Protein AF-A0A0B2SHP4-F1 (afdb_monomer)

Sequence (147 aa):
MATTSTGMRPPVCNSVGKEHHECIQASGKQLALLFVALYTIAVGGGGIKSNVSGIFGTVLAVLLMGFVAWGYQAIQPPASKICGSPNGSTITAPRIKLRDGRNLAYKEHGVPKDVAKHKIIFVHGFDACRHDAYVAKTLSPVIVLYL

Solvent-accessible surface area (backbone atoms only — not comparable to full-atom values): 9316 Å² total; per-residue (Å²): 133,87,77,78,48,77,86,73,54,74,77,84,77,46,73,68,39,45,74,70,68,75,41,84,80,82,50,72,67,58,53,51,52,53,51,51,51,55,51,50,55,70,62,67,73,64,81,89,68,95,46,80,66,53,58,53,51,51,52,51,51,54,50,51,51,50,52,52,50,50,53,51,61,72,67,51,75,73,84,78,69,57,65,64,41,102,90,30,53,74,76,83,68,59,64,49,75,44,96,90,68,48,71,48,64,44,38,83,29,71,47,60,83,90,78,48,92,52,80,42,78,45,75,61,62,92,97,59,52,56,81,74,48,64,69,52,72,72,51,69,71,53,24,29,41,26,61

Mean predicted aligned error: 15.33 Å

Nearest PDB structures (foldseek):
  8ptr-assembly1_A  TM=7.556E-01  e=5.045E-01  Homo sapiens
  7l50-assembly4_D  TM=5.973E-01  e=1.245E-01  Homo sapiens
  7l4u-assembly2_B  TM=6.831E-01  e=4.720E-01  Homo sapiens
  7l50-assembly2_B  TM=5.964E-01  e=2.960E-01  Homo sapiens
  7l4t-assembly1_A  TM=6.850E-01  e=5.393E-01  Homo sapiens

Organism: Glycine soja (NCBI:txid3848)

Foldseek 3Di:
DPPCDPVNPPPDCDPVCVVVVVDDDDDPVNVVVVVVVVVCVVVVPDDDDDDPVVVVVVVVVVVVVVVVVVVVVVPDDPDQDDAPPPPHNDPPFDWDQDPVRDTDGKDKAADDPVPAPAEAEAEDDPPDDRVVCPVSNPDPRHIYIYD

pLDDT: mean 74.48, std 12.1, range [31.52, 92.62]

InterPro domains:
  IPR000109 Proton-dependent oligopeptide transporter family [PF00854] (22-58)
  IPR036259 MFS transporter superfamily [G3DSA:1.20.1250.20] (1-80)

Secondary structure (DSSP, 8-state):
-----TTTSPPP--HHHHHTTS--PPPHHHHHHHHHHHHHHHHHT------HHHHHHHHHHHHHHHHHHHHHHHTPPPPPPPTTSTTSPP--S-EEEPTTS-EEE-EEESS-TTT-S-EEEE---TT--TT--HHHHHS-SSEEEE-

Structure (mmCIF, N/CA/C/O backbone):
data_AF-A0A0B2SHP4-F1
#
_entry.id   AF-A0A0B2SHP4-F1
#
loop_
_atom_site.group_PDB
_atom_site.id
_atom_site.type_symbol
_atom_site.label_atom_id
_atom_site.label_alt_id
_atom_site.label_comp_id
_atom_site.label_asym_id
_atom_site.label_entity_id
_atom_site.label_seq_id
_atom_site.pdbx_PDB_ins_code
_atom_site.Cartn_x
_atom_site.Cartn_y
_atom_site.Cartn_z
_atom_site.occupancy
_atom_site.B_iso_or_equiv
_atom_site.auth_seq_id
_atom_site.auth_comp_id
_atom_site.auth_asym_id
_atom_site.auth_atom_id
_atom_site.pdbx_PDB_model_num
ATOM 1 N N . MET A 1 1 ? 9.460 0.571 -6.549 1.00 34.62 1 MET A N 1
ATOM 2 C CA . MET A 1 1 ? 8.935 -0.650 -5.900 1.00 34.62 1 MET A CA 1
ATOM 3 C C . MET A 1 1 ? 7.464 -0.431 -5.618 1.00 34.62 1 MET A C 1
ATOM 5 O O . MET A 1 1 ? 7.159 0.308 -4.701 1.00 34.62 1 MET A O 1
ATOM 9 N N . ALA A 1 2 ? 6.552 -0.997 -6.411 1.00 31.52 2 ALA A N 1
ATOM 10 C CA . ALA A 1 2 ? 5.137 -1.021 -6.040 1.00 31.52 2 ALA A CA 1
ATOM 11 C C . ALA A 1 2 ? 4.917 -2.258 -5.166 1.00 31.52 2 ALA A C 1
ATOM 13 O O . ALA A 1 2 ? 4.694 -3.357 -5.669 1.00 31.52 2 ALA A O 1
ATOM 14 N N . THR A 1 3 ? 5.076 -2.112 -3.855 1.00 41.69 3 THR A N 1
ATOM 15 C CA . THR A 1 3 ? 4.682 -3.150 -2.906 1.00 41.69 3 THR A CA 1
ATOM 16 C C . THR A 1 3 ? 3.159 -3.180 -2.893 1.00 41.69 3 THR A C 1
ATOM 18 O O . THR A 1 3 ? 2.492 -2.358 -2.270 1.00 41.69 3 THR A O 1
ATOM 21 N N . THR A 1 4 ? 2.567 -4.108 -3.644 1.00 38.34 4 THR A N 1
ATOM 22 C CA . THR A 1 4 ? 1.135 -4.387 -3.539 1.00 38.34 4 THR A CA 1
ATOM 23 C C . THR A 1 4 ? 0.875 -4.936 -2.144 1.00 38.34 4 THR A C 1
ATOM 25 O O . THR A 1 4 ? 1.003 -6.137 -1.905 1.00 38.34 4 THR A O 1
ATOM 28 N N . SER A 1 5 ? 0.549 -4.046 -1.207 1.00 50.41 5 SER A N 1
ATOM 29 C CA . SER A 1 5 ? -0.019 -4.423 0.079 1.00 50.41 5 SER A CA 1
ATOM 30 C C . SER A 1 5 ? -1.190 -5.356 -0.197 1.00 50.41 5 SER A C 1
ATOM 32 O O . SER A 1 5 ? -2.057 -5.057 -1.019 1.00 50.41 5 SER A O 1
ATOM 34 N N . THR A 1 6 ? -1.238 -6.492 0.486 1.00 48.88 6 THR A N 1
ATOM 35 C CA . THR A 1 6 ? -2.349 -7.446 0.396 1.00 48.88 6 THR A CA 1
ATOM 36 C C . THR A 1 6 ? -3.695 -6.798 0.756 1.00 48.88 6 THR A C 1
ATOM 38 O O . THR A 1 6 ? -4.737 -7.346 0.413 1.00 48.88 6 THR A O 1
ATOM 41 N N . GLY A 1 7 ? -3.685 -5.613 1.387 1.00 52.00 7 GLY A N 1
ATOM 42 C CA . GLY A 1 7 ? -4.859 -4.763 1.613 1.00 52.00 7 GLY A CA 1
ATOM 43 C C . GLY A 1 7 ? -5.356 -3.988 0.383 1.00 52.00 7 GLY A C 1
ATOM 44 O O . GLY A 1 7 ? -6.531 -3.647 0.339 1.00 52.00 7 GLY A O 1
ATOM 45 N N . MET A 1 8 ? -4.506 -3.760 -0.625 1.00 45.69 8 MET A N 1
ATOM 46 C CA . MET A 1 8 ? -4.868 -3.144 -1.913 1.00 45.69 8 MET A CA 1
ATOM 47 C C . MET A 1 8 ? -5.139 -4.172 -3.014 1.00 45.69 8 MET A C 1
ATOM 49 O O . MET A 1 8 ? -5.472 -3.795 -4.136 1.00 45.69 8 MET A O 1
ATOM 53 N N . ARG A 1 9 ? -4.999 -5.473 -2.723 1.00 59.41 9 ARG A N 1
ATOM 54 C CA . ARG A 1 9 ? -5.438 -6.505 -3.657 1.00 59.41 9 ARG A CA 1
ATOM 55 C C . ARG A 1 9 ? -6.965 -6.564 -3.590 1.00 59.41 9 ARG A C 1
ATOM 57 O O . ARG A 1 9 ? -7.491 -6.908 -2.527 1.00 59.41 9 ARG A O 1
ATOM 64 N N . PRO A 1 10 ? -7.677 -6.222 -4.677 1.00 61.84 10 PRO A N 1
ATOM 65 C CA . PRO A 1 10 ? -9.123 -6.340 -4.690 1.00 61.84 10 PRO A CA 1
ATOM 66 C C . PRO A 1 10 ? -9.517 -7.793 -4.382 1.00 61.84 10 PRO A C 1
ATOM 68 O O . PRO A 1 10 ? -8.766 -8.717 -4.729 1.00 61.84 10 PRO A O 1
ATOM 71 N N . PRO A 1 11 ? -10.652 -8.008 -3.693 1.00 68.62 11 PRO A N 1
ATOM 72 C CA . PRO A 1 11 ? -11.146 -9.348 -3.411 1.00 68.62 11 PRO A CA 1
ATOM 73 C C . PRO A 1 11 ? -11.280 -10.145 -4.712 1.00 68.62 11 PRO A C 1
ATOM 75 O O . PRO A 1 11 ? -11.471 -9.584 -5.793 1.00 68.62 11 PRO A O 1
ATOM 78 N N . VAL A 1 12 ? -11.141 -11.468 -4.613 1.00 71.62 12 VAL A N 1
ATOM 79 C CA . VAL A 1 12 ? -11.268 -12.348 -5.779 1.00 71.62 12 VAL A CA 1
ATOM 80 C C . VAL A 1 12 ? -12.654 -12.142 -6.385 1.00 71.62 12 VAL A C 1
ATOM 82 O O . VAL A 1 12 ? -13.662 -12.335 -5.710 1.00 71.62 12 VAL A O 1
ATOM 85 N N . CYS A 1 13 ? -12.687 -11.726 -7.650 1.00 71.06 13 CYS A N 1
ATOM 86 C CA . CYS A 1 13 ? -13.923 -11.425 -8.358 1.00 71.06 13 CYS A CA 1
ATOM 87 C C . CYS A 1 13 ? -14.673 -12.738 -8.630 1.00 71.06 13 CYS A C 1
ATOM 89 O O . CYS A 1 13 ? -14.288 -13.521 -9.501 1.00 71.06 13 CYS A O 1
ATOM 91 N N . ASN A 1 14 ? -15.703 -13.009 -7.828 1.00 78.19 14 ASN A N 1
ATOM 92 C CA . ASN A 1 14 ? -16.602 -14.150 -7.980 1.00 78.19 14 ASN A CA 1
ATOM 93 C C . ASN A 1 14 ? -17.806 -13.777 -8.871 1.00 78.19 14 ASN A C 1
ATOM 95 O O . ASN A 1 14 ? -17.968 -12.627 -9.276 1.00 78.19 14 ASN A O 1
ATOM 99 N N . SER A 1 15 ? -18.642 -14.758 -9.220 1.00 75.75 15 SER A N 1
ATOM 100 C CA . SER A 1 15 ? -19.827 -14.559 -10.073 1.00 75.75 15 SER A CA 1
ATOM 101 C C . SER A 1 15 ? -20.813 -13.535 -9.502 1.00 75.75 15 SER A C 1
ATOM 103 O O . SER A 1 15 ? -21.326 -12.715 -10.254 1.00 75.75 15 SER A O 1
ATOM 105 N N . VAL A 1 16 ? -20.998 -13.527 -8.179 1.00 72.00 16 VAL A N 1
ATOM 106 C CA . VAL A 1 16 ? -21.874 -12.578 -7.471 1.00 72.00 16 VAL A CA 1
ATOM 107 C C . VAL A 1 16 ? -21.363 -11.136 -7.604 1.00 72.00 16 VAL A C 1
ATOM 109 O O . VAL A 1 16 ? -22.123 -10.239 -7.953 1.00 72.00 16 VAL A O 1
ATOM 112 N N . GLY A 1 17 ? -20.059 -10.906 -7.416 1.00 67.31 17 GLY A N 1
ATOM 113 C CA . GLY A 1 17 ? -19.455 -9.576 -7.570 1.00 67.31 17 GLY A CA 1
ATOM 114 C C . GLY A 1 17 ? -19.481 -9.044 -9.009 1.00 67.31 17 GLY A C 1
ATOM 115 O O . GLY A 1 17 ? -19.476 -7.831 -9.219 1.00 67.31 17 GLY A O 1
ATOM 116 N N . LYS A 1 18 ? -19.549 -9.937 -10.008 1.00 70.62 18 LYS A N 1
ATOM 117 C CA . LYS A 1 18 ? -19.749 -9.554 -11.416 1.00 70.62 18 LYS A CA 1
ATOM 118 C C . LYS A 1 18 ? -21.180 -9.111 -11.703 1.00 70.62 18 LYS A C 1
ATOM 120 O O . LYS A 1 18 ? -21.360 -8.160 -12.455 1.00 70.62 18 LYS A O 1
ATOM 125 N N . GLU A 1 19 ? -22.170 -9.788 -11.123 1.00 72.25 19 GLU A N 1
ATOM 126 C CA . GLU A 1 19 ? -23.591 -9.473 -11.319 1.00 72.25 19 GLU A CA 1
ATOM 127 C C . GLU A 1 19 ? -23.946 -8.091 -10.752 1.00 72.25 19 GLU A C 1
ATOM 129 O O . GLU A 1 19 ? -24.635 -7.309 -11.399 1.00 72.25 19 GLU A O 1
ATOM 134 N N . HIS A 1 20 ? -23.383 -7.740 -9.593 1.00 71.44 20 HIS A N 1
ATOM 135 C CA . HIS A 1 20 ? -23.596 -6.441 -8.950 1.00 71.44 20 HIS A CA 1
ATOM 136 C C . HIS A 1 20 ? -22.701 -5.305 -9.479 1.00 71.44 20 HIS A C 1
ATOM 138 O O . HIS A 1 20 ? -22.690 -4.221 -8.901 1.00 71.44 20 HIS A O 1
ATOM 144 N N . HIS A 1 21 ? -21.944 -5.526 -10.561 1.00 69.38 21 HIS A N 1
ATOM 145 C CA . HIS A 1 21 ? -20.979 -4.563 -11.112 1.00 69.38 21 HIS A CA 1
ATOM 146 C C . HIS A 1 21 ? -19.928 -4.048 -10.104 1.00 69.38 21 HIS A C 1
ATOM 148 O O . HIS A 1 21 ? -19.303 -3.014 -10.332 1.00 69.38 21 HIS A O 1
ATOM 154 N N . GLU A 1 22 ? -19.675 -4.775 -9.011 1.00 71.12 22 GLU A N 1
ATOM 155 C CA . GLU A 1 22 ? -18.665 -4.400 -8.012 1.00 71.12 22 GLU A CA 1
ATOM 156 C C . GLU A 1 22 ? -17.238 -4.713 -8.482 1.00 71.12 22 GLU A C 1
ATOM 158 O O . GLU A 1 22 ? -16.274 -4.114 -8.002 1.00 71.12 22 GLU A O 1
ATOM 163 N N . CYS A 1 23 ? -17.076 -5.640 -9.432 1.00 72.19 23 CYS A N 1
ATOM 164 C CA . CYS A 1 23 ? -15.773 -5.961 -10.002 1.00 72.19 23 CYS A CA 1
ATOM 165 C C . CYS A 1 23 ? -15.833 -6.257 -11.508 1.00 72.19 23 CYS A C 1
ATOM 167 O O . CYS A 1 23 ? -16.535 -7.153 -11.974 1.00 72.19 23 CYS A O 1
ATOM 169 N N . ILE A 1 24 ? -15.020 -5.527 -12.280 1.00 74.12 24 ILE A N 1
ATOM 170 C CA . ILE A 1 24 ? -14.806 -5.765 -13.712 1.00 74.12 24 ILE A CA 1
ATOM 171 C C . ILE A 1 24 ? -13.394 -6.318 -13.885 1.00 74.12 24 ILE A C 1
ATOM 173 O O . ILE A 1 24 ? -12.398 -5.605 -13.772 1.00 74.12 24 ILE A O 1
ATOM 177 N N . GLN A 1 25 ? -13.302 -7.622 -14.137 1.00 78.19 25 GLN A N 1
ATOM 178 C CA . GLN A 1 25 ? -12.029 -8.277 -14.413 1.00 78.19 25 GLN A CA 1
ATOM 179 C C . GLN A 1 25 ? -11.584 -7.964 -15.846 1.00 78.19 25 GLN A C 1
ATOM 181 O O . GLN A 1 25 ? -12.302 -8.271 -16.797 1.00 78.19 25 GLN A O 1
ATOM 186 N N . ALA A 1 26 ? -10.381 -7.407 -16.005 1.00 75.88 26 ALA A N 1
ATOM 187 C CA . ALA A 1 26 ? -9.771 -7.244 -17.320 1.00 75.88 26 ALA A CA 1
ATOM 188 C C . ALA A 1 26 ? -9.583 -8.616 -17.986 1.00 75.88 26 ALA A C 1
ATOM 190 O O . ALA A 1 26 ? -9.010 -9.538 -17.398 1.00 75.88 26 ALA A O 1
ATOM 191 N N . SER A 1 27 ? -10.075 -8.765 -19.216 1.00 82.31 27 SER A N 1
ATOM 192 C CA . SER A 1 27 ? -9.873 -9.993 -19.987 1.00 82.31 27 SER A CA 1
ATOM 193 C C . SER A 1 27 ? -8.422 -10.107 -20.467 1.00 82.31 27 SER A C 1
ATOM 195 O O . SER A 1 27 ? -7.739 -9.099 -20.665 1.00 82.31 27 SER A O 1
ATOM 197 N N . GLY A 1 28 ? -7.953 -11.332 -20.734 1.00 86.50 28 GLY A N 1
ATOM 198 C CA . GLY A 1 28 ? -6.591 -11.562 -21.237 1.00 86.50 28 GLY A CA 1
ATOM 199 C C . GLY A 1 28 ? -6.273 -10.786 -22.524 1.00 86.50 28 GLY A C 1
ATOM 200 O O . GLY A 1 28 ? -5.152 -10.318 -22.700 1.00 86.50 28 GLY A O 1
ATOM 201 N N . LYS A 1 29 ? -7.281 -10.551 -23.377 1.00 87.00 29 LYS A N 1
ATOM 202 C CA . LYS A 1 29 ? -7.144 -9.744 -24.601 1.00 87.00 29 LYS A CA 1
ATOM 203 C C . LYS A 1 29 ? -6.849 -8.274 -24.293 1.00 87.00 29 LYS A C 1
ATOM 205 O O . LYS A 1 29 ? -6.017 -7.671 -24.961 1.00 87.00 29 LYS A O 1
ATOM 210 N N . GLN A 1 30 ? -7.498 -7.703 -23.278 1.00 87.31 30 GLN A N 1
ATOM 211 C CA . GLN A 1 30 ? -7.277 -6.309 -22.877 1.00 87.31 30 GLN A CA 1
ATOM 212 C C . GLN A 1 30 ? -5.876 -6.110 -22.292 1.00 87.31 30 GLN A C 1
ATOM 214 O O . GLN A 1 30 ? -5.214 -5.127 -22.615 1.00 87.31 30 GLN A O 1
ATOM 219 N N . LEU A 1 31 ? -5.399 -7.064 -21.488 1.00 87.69 31 LEU A N 1
ATOM 220 C CA . LEU A 1 31 ? -4.046 -7.013 -20.934 1.00 87.69 31 LEU A CA 1
ATOM 221 C C . LEU A 1 31 ? -2.977 -7.155 -22.029 1.00 87.69 31 LEU A C 1
ATOM 223 O O . LEU A 1 31 ? -1.992 -6.423 -22.021 1.00 87.69 31 LEU A O 1
ATOM 227 N N . ALA A 1 32 ? -3.195 -8.051 -22.998 1.00 90.38 32 ALA A N 1
ATOM 228 C CA . ALA A 1 32 ? -2.294 -8.224 -24.134 1.00 90.38 32 ALA A CA 1
ATOM 229 C C . ALA A 1 32 ? -2.188 -6.946 -24.983 1.00 90.38 32 ALA A C 1
ATOM 231 O O . ALA A 1 32 ? -1.082 -6.516 -25.300 1.00 90.38 32 ALA A O 1
ATOM 232 N N . LEU A 1 33 ? -3.318 -6.299 -25.293 1.00 92.12 33 LEU A N 1
ATOM 233 C CA . LEU A 1 33 ? -3.335 -5.030 -26.030 1.00 92.12 33 LEU A CA 1
ATOM 234 C C . LEU A 1 33 ? -2.584 -3.920 -25.285 1.00 92.12 33 LEU A C 1
ATOM 236 O O . LEU A 1 33 ? -1.794 -3.203 -25.896 1.00 92.12 33 LEU A O 1
ATOM 240 N N . LEU A 1 34 ? -2.784 -3.809 -23.968 1.00 87.31 34 LEU A N 1
ATOM 241 C CA . LEU A 1 34 ? -2.068 -2.843 -23.135 1.00 87.31 34 LEU A CA 1
ATOM 242 C C . LEU A 1 34 ? -0.551 -3.078 -23.179 1.00 87.31 34 LEU A C 1
ATOM 244 O O . LEU A 1 34 ? 0.218 -2.131 -23.328 1.00 87.31 34 LEU A O 1
ATOM 248 N N . PHE A 1 35 ? -0.118 -4.335 -23.076 1.00 86.62 35 PHE A N 1
ATOM 249 C CA . PHE A 1 35 ? 1.299 -4.689 -23.102 1.00 86.62 35 PHE A CA 1
ATOM 250 C C . PHE A 1 35 ? 1.933 -4.373 -24.461 1.00 86.62 35 PHE A C 1
ATOM 252 O O . PHE A 1 35 ? 2.988 -3.748 -24.512 1.00 86.62 35 PHE A O 1
ATOM 259 N N . VAL A 1 36 ? 1.260 -4.715 -25.566 1.00 90.00 36 VAL A N 1
ATOM 260 C CA . VAL A 1 36 ? 1.721 -4.362 -26.918 1.00 90.00 36 VAL A CA 1
ATOM 261 C C . VAL A 1 36 ? 1.844 -2.848 -27.067 1.00 90.00 36 VAL A C 1
ATOM 263 O O . VAL A 1 36 ? 2.886 -2.378 -27.513 1.00 90.00 36 VAL A O 1
ATOM 266 N N . ALA A 1 37 ? 0.843 -2.076 -26.635 1.00 86.81 37 ALA A N 1
ATOM 267 C CA . ALA A 1 37 ? 0.888 -0.617 -26.707 1.00 86.81 37 ALA A CA 1
ATOM 268 C C . ALA A 1 37 ? 2.103 -0.042 -25.955 1.00 86.81 37 ALA A C 1
ATOM 270 O O . ALA A 1 37 ? 2.866 0.744 -26.521 1.00 86.81 37 ALA A O 1
ATOM 271 N N . LEU A 1 38 ? 2.349 -0.494 -24.721 1.00 81.94 38 LEU A N 1
ATOM 272 C CA . LEU A 1 38 ? 3.511 -0.073 -23.929 1.00 81.94 38 LEU A CA 1
ATOM 273 C C . LEU A 1 38 ? 4.841 -0.406 -24.622 1.00 81.94 38 LEU A C 1
ATOM 275 O O . LEU A 1 38 ? 5.741 0.432 -24.656 1.00 81.94 38 LEU A O 1
ATOM 279 N N . TYR A 1 39 ? 4.954 -1.589 -25.228 1.00 77.19 39 TYR A N 1
ATOM 280 C CA . TYR A 1 39 ? 6.151 -1.981 -25.976 1.00 77.19 39 TYR A CA 1
ATOM 281 C C . TYR A 1 39 ? 6.326 -1.181 -27.267 1.00 77.19 39 TYR A C 1
ATOM 283 O O . TYR A 1 39 ? 7.443 -0.793 -27.591 1.00 77.19 39 TYR A O 1
ATOM 291 N N . THR A 1 40 ? 5.246 -0.875 -27.987 1.00 78.81 40 THR A N 1
ATOM 292 C CA . THR A 1 40 ? 5.327 -0.033 -29.190 1.00 78.81 40 THR A CA 1
ATOM 293 C C . THR A 1 40 ? 5.746 1.397 -28.867 1.00 78.81 40 THR A C 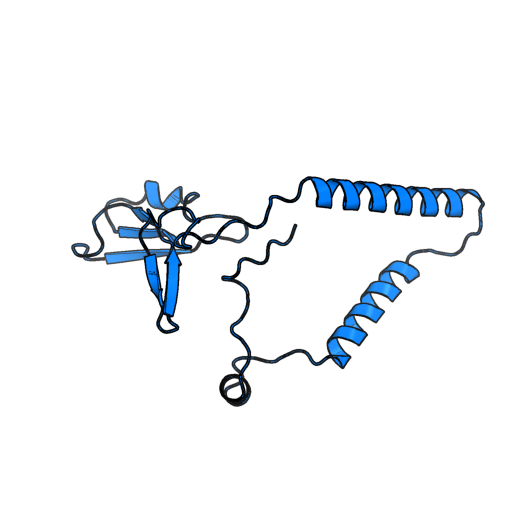1
ATOM 295 O O . THR A 1 40 ? 6.509 1.978 -29.628 1.00 78.81 40 THR A O 1
ATOM 298 N N . ILE A 1 41 ? 5.334 1.947 -27.720 1.00 76.75 41 ILE A N 1
ATOM 299 C CA . ILE A 1 41 ? 5.789 3.264 -27.252 1.00 76.75 41 ILE A CA 1
ATOM 300 C C . ILE A 1 41 ? 7.277 3.214 -26.882 1.00 76.75 41 ILE A C 1
ATOM 302 O O . ILE A 1 41 ? 8.030 4.111 -27.256 1.00 76.75 41 ILE A O 1
ATOM 306 N N . ALA A 1 42 ? 7.719 2.144 -26.214 1.00 71.94 42 ALA A N 1
ATOM 307 C CA . ALA A 1 42 ? 9.132 1.941 -25.892 1.00 71.94 42 ALA A CA 1
ATOM 308 C C . ALA A 1 42 ? 10.014 1.790 -27.147 1.00 71.94 42 ALA A C 1
ATOM 310 O O . ALA A 1 42 ? 11.149 2.257 -27.158 1.00 71.94 42 ALA A O 1
ATOM 311 N N . VAL A 1 43 ? 9.492 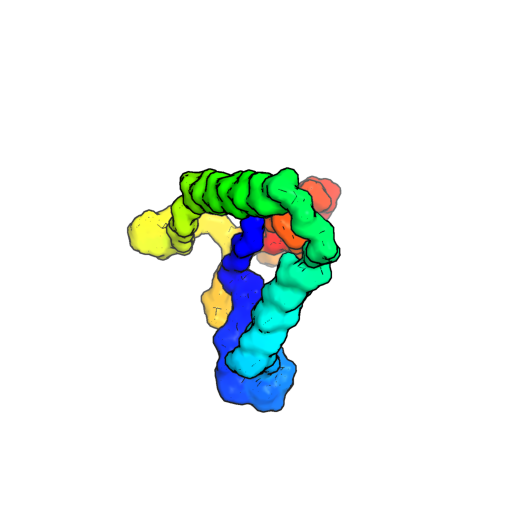1.177 -28.214 1.00 71.88 43 VAL A N 1
ATOM 312 C CA . VAL A 1 43 ? 10.199 1.003 -29.495 1.00 71.88 43 VAL A CA 1
ATOM 313 C C . VAL A 1 43 ? 10.104 2.255 -30.384 1.00 71.88 43 VAL A C 1
ATOM 315 O O . VAL A 1 43 ? 11.036 2.559 -31.124 1.00 71.88 43 VAL A O 1
ATOM 318 N N . GLY A 1 44 ? 9.007 3.010 -30.306 1.00 59.47 44 GLY A N 1
ATOM 319 C CA . GLY A 1 44 ? 8.671 4.097 -31.232 1.00 59.47 44 GLY A CA 1
ATOM 320 C C . GLY A 1 44 ? 9.341 5.453 -30.976 1.00 59.47 44 GLY A C 1
ATOM 321 O O . GLY A 1 44 ? 9.186 6.354 -31.794 1.00 59.47 44 GLY A O 1
ATOM 322 N N . GLY A 1 45 ? 10.089 5.630 -29.881 1.00 56.38 45 GLY A N 1
ATOM 323 C CA . GLY A 1 45 ? 10.777 6.894 -29.563 1.00 56.38 45 GLY A CA 1
ATOM 324 C C . GLY A 1 45 ? 12.146 7.093 -30.235 1.00 56.38 45 GLY A C 1
ATOM 325 O O . GLY A 1 45 ? 12.733 8.168 -30.128 1.00 56.38 45 GLY A O 1
ATOM 326 N N . GLY A 1 46 ? 12.682 6.076 -30.915 1.00 55.72 46 GLY A N 1
ATOM 327 C CA . GLY A 1 46 ? 13.999 6.131 -31.552 1.00 55.72 46 GLY A CA 1
ATOM 328 C C . GLY A 1 46 ? 13.918 6.513 -33.026 1.00 55.72 46 GLY A C 1
ATOM 329 O O . GLY A 1 46 ? 13.816 5.640 -33.883 1.00 55.72 46 GLY A O 1
ATOM 330 N N . GLY A 1 47 ? 14.010 7.807 -33.342 1.00 58.69 47 GLY A N 1
ATOM 331 C CA . GLY A 1 47 ? 14.264 8.258 -34.710 1.00 58.69 47 GLY A CA 1
ATOM 332 C C . GLY A 1 47 ? 15.533 7.599 -35.266 1.00 58.69 47 GLY A C 1
ATOM 333 O O . GLY A 1 47 ? 16.628 7.784 -34.738 1.00 58.69 47 GLY A O 1
ATOM 334 N N . ILE A 1 48 ? 15.388 6.811 -36.328 1.00 59.75 48 ILE A N 1
ATOM 335 C CA . ILE A 1 48 ? 16.491 6.181 -37.061 1.00 59.75 48 ILE A CA 1
ATOM 336 C C . ILE A 1 48 ? 17.394 7.256 -37.682 1.00 59.75 48 ILE A C 1
ATOM 338 O O . ILE A 1 48 ? 17.146 7.748 -38.779 1.00 59.75 48 ILE A O 1
ATOM 342 N N . LYS A 1 49 ? 18.492 7.588 -36.997 1.00 55.72 49 LYS A N 1
ATOM 343 C CA . LYS A 1 49 ? 19.726 8.053 -37.637 1.00 55.72 49 LYS A CA 1
ATOM 344 C C . LYS A 1 49 ? 20.842 7.095 -37.234 1.00 55.72 49 LYS A C 1
ATOM 346 O O . LYS A 1 49 ? 21.361 7.152 -36.123 1.00 55.72 49 LYS A O 1
ATOM 351 N N . SER A 1 50 ? 21.165 6.172 -38.134 1.00 55.59 50 SER A N 1
ATOM 352 C CA . SER A 1 50 ? 22.227 5.178 -37.990 1.00 55.59 50 SER A CA 1
ATOM 353 C C . SER A 1 50 ? 23.595 5.861 -37.915 1.00 55.59 50 SER A C 1
ATOM 355 O O . SER A 1 50 ? 24.255 6.079 -38.927 1.00 55.59 50 SER A O 1
ATOM 357 N N . ASN A 1 51 ? 24.016 6.216 -36.705 1.00 59.28 51 ASN A N 1
ATOM 358 C CA . ASN A 1 51 ? 25.412 6.456 -36.372 1.00 59.28 51 ASN A CA 1
ATOM 359 C C . ASN A 1 51 ? 25.841 5.340 -35.411 1.00 59.28 51 ASN A C 1
ATOM 361 O O . ASN A 1 51 ? 25.084 4.997 -34.504 1.00 59.28 51 ASN A O 1
ATOM 365 N N . VAL A 1 52 ? 27.041 4.781 -35.579 1.00 57.31 52 VAL A N 1
ATOM 366 C CA . VAL A 1 52 ? 27.605 3.716 -34.718 1.00 57.31 52 VAL A CA 1
ATOM 367 C C . VAL A 1 52 ? 27.550 4.072 -33.218 1.00 57.31 52 VAL A C 1
ATOM 369 O O . VAL A 1 52 ? 27.414 3.201 -32.360 1.00 57.31 52 VAL A O 1
ATOM 372 N N . SER A 1 53 ? 27.525 5.372 -32.910 1.00 61.34 53 SER A N 1
ATOM 373 C CA . SER A 1 53 ? 27.295 5.940 -31.577 1.00 61.34 53 SER A CA 1
ATOM 374 C C . SER A 1 53 ? 25.940 5.557 -30.941 1.00 61.34 53 SER A C 1
ATOM 376 O O . SER A 1 53 ? 25.878 5.339 -29.732 1.00 61.34 53 SER A O 1
ATOM 378 N N . GLY A 1 54 ? 24.866 5.407 -31.725 1.00 62.84 54 GLY A N 1
ATOM 379 C CA . GLY A 1 54 ? 23.519 5.104 -31.217 1.00 62.84 54 GLY A CA 1
ATOM 380 C C . GLY A 1 54 ? 23.344 3.661 -30.730 1.00 62.84 54 GLY A C 1
ATOM 381 O O . GLY A 1 54 ? 22.655 3.421 -29.736 1.00 62.84 54 GLY A O 1
ATOM 382 N N . ILE A 1 55 ? 24.017 2.699 -31.372 1.00 75.44 55 ILE A N 1
ATOM 383 C CA . ILE A 1 55 ? 24.011 1.294 -30.929 1.00 75.44 55 ILE A CA 1
ATOM 384 C C . ILE A 1 55 ? 24.754 1.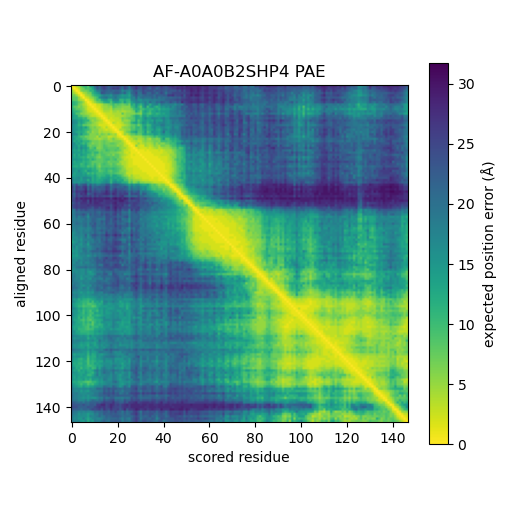180 -29.599 1.00 75.44 55 ILE A C 1
ATOM 386 O O . ILE A 1 55 ? 24.249 0.559 -28.669 1.00 75.44 55 ILE A O 1
ATOM 390 N N . PHE A 1 56 ? 25.906 1.845 -29.477 1.00 74.62 56 PHE A N 1
ATOM 391 C CA . PHE A 1 56 ? 26.683 1.857 -28.239 1.00 74.62 56 PHE A CA 1
ATOM 392 C C . PHE A 1 56 ? 25.890 2.463 -27.073 1.00 74.62 56 PHE A C 1
ATOM 394 O O . PHE A 1 56 ? 25.859 1.891 -25.987 1.00 74.62 56 PHE A O 1
ATOM 401 N N . GLY A 1 57 ? 25.177 3.568 -27.315 1.00 74.38 57 GLY A N 1
ATOM 402 C CA . GLY A 1 57 ? 24.286 4.175 -26.324 1.00 74.38 57 GLY A CA 1
ATOM 403 C C . GLY A 1 57 ? 23.133 3.258 -25.910 1.00 74.38 57 GLY A C 1
ATOM 404 O O . GLY A 1 57 ? 22.841 3.137 -24.723 1.00 74.38 57 GLY A O 1
ATOM 405 N N . THR A 1 58 ? 22.519 2.555 -26.864 1.00 77.31 58 THR A N 1
ATOM 406 C CA . THR A 1 58 ? 21.419 1.615 -26.584 1.00 77.31 58 THR A CA 1
ATOM 407 C C . THR A 1 58 ? 21.905 0.403 -25.790 1.00 77.31 58 THR A C 1
ATOM 409 O O . THR A 1 58 ? 21.291 0.032 -24.792 1.00 77.31 58 THR A O 1
ATOM 412 N N . VAL A 1 59 ? 23.036 -0.191 -26.185 1.00 84.69 59 VAL A N 1
ATOM 413 C CA . VAL A 1 59 ? 23.648 -1.325 -25.477 1.00 84.69 59 VAL A CA 1
ATOM 414 C C . VAL A 1 59 ? 24.049 -0.919 -24.059 1.00 84.69 59 VAL A C 1
ATOM 416 O O . VAL A 1 59 ? 23.743 -1.644 -23.115 1.00 84.69 59 VAL A O 1
ATOM 419 N N . LEU A 1 60 ? 24.655 0.260 -23.886 1.00 85.69 60 LEU A N 1
ATOM 420 C CA . LEU A 1 60 ? 24.999 0.794 -22.568 1.00 85.69 60 LEU A CA 1
ATOM 421 C C . LEU A 1 60 ? 23.749 1.024 -21.707 1.00 85.69 60 LEU A C 1
ATOM 423 O O . LEU A 1 60 ? 23.743 0.648 -20.538 1.00 85.69 60 LEU A O 1
ATOM 427 N N . ALA A 1 61 ? 22.673 1.578 -22.271 1.00 82.69 61 ALA A N 1
ATOM 428 C CA . ALA A 1 61 ? 21.420 1.801 -21.551 1.00 82.69 61 ALA A CA 1
ATOM 429 C C . ALA A 1 61 ? 20.763 0.487 -21.093 1.00 82.69 61 ALA A C 1
ATOM 431 O O . ALA A 1 61 ? 20.336 0.383 -19.943 1.00 82.69 61 ALA A O 1
ATOM 432 N N . VAL A 1 62 ? 20.720 -0.535 -21.954 1.00 88.06 62 VAL A N 1
ATOM 433 C CA . VAL A 1 62 ? 20.189 -1.865 -21.603 1.00 88.06 62 VAL A CA 1
ATOM 434 C C . VAL A 1 62 ? 21.047 -2.530 -20.527 1.00 88.06 62 VAL A C 1
ATOM 436 O O . VAL A 1 62 ? 20.507 -3.088 -19.573 1.00 88.06 62 VAL A O 1
ATOM 439 N N . LEU A 1 63 ? 22.373 -2.427 -20.637 1.00 90.88 63 LEU A N 1
ATOM 440 C CA . LEU A 1 63 ? 23.311 -2.955 -19.649 1.00 90.88 63 LEU A CA 1
ATOM 441 C C . LEU A 1 63 ? 23.105 -2.285 -18.281 1.00 90.88 63 LEU A C 1
ATOM 443 O O . LEU A 1 63 ? 22.953 -2.979 -17.278 1.00 90.88 63 LEU A O 1
ATOM 447 N N . LEU A 1 64 ? 23.000 -0.952 -18.242 1.00 91.19 64 LEU A N 1
ATOM 448 C CA . LEU A 1 64 ? 22.710 -0.193 -17.023 1.00 91.19 64 LEU A CA 1
ATOM 449 C C . LEU A 1 64 ? 21.352 -0.571 -16.415 1.0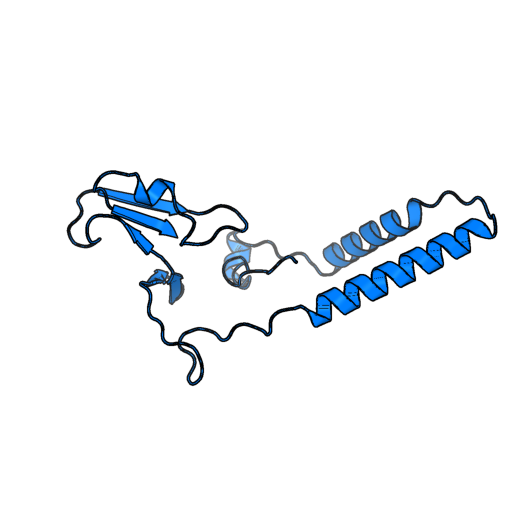0 91.19 64 LEU A C 1
ATOM 451 O O . LEU A 1 64 ? 21.277 -0.811 -15.212 1.00 91.19 64 LEU A O 1
ATOM 455 N N . MET A 1 65 ? 20.294 -0.694 -17.223 1.00 92.25 65 MET A N 1
ATOM 456 C CA . MET A 1 65 ? 18.976 -1.150 -16.755 1.00 92.25 65 MET A CA 1
ATOM 457 C C . MET A 1 65 ? 19.031 -2.571 -16.177 1.00 92.25 65 MET A C 1
ATOM 459 O O . MET A 1 65 ? 18.409 -2.833 -15.148 1.00 92.25 65 MET A O 1
ATOM 463 N N . GLY A 1 66 ? 19.805 -3.473 -16.787 1.00 90.38 66 GLY A N 1
ATOM 464 C CA . GLY A 1 66 ? 20.050 -4.821 -16.272 1.00 90.38 66 GLY A CA 1
ATOM 465 C C . GLY A 1 66 ? 20.759 -4.815 -14.915 1.00 90.38 66 GLY A C 1
ATOM 466 O O . GLY A 1 66 ? 20.311 -5.491 -13.990 1.00 90.38 66 GLY A O 1
ATOM 467 N N . PHE A 1 67 ? 21.808 -4.001 -14.758 1.00 92.62 67 PHE A N 1
ATOM 468 C CA . PHE A 1 67 ? 22.510 -3.832 -13.480 1.00 92.62 67 PHE A CA 1
ATOM 469 C C . PHE A 1 67 ? 21.615 -3.225 -12.395 1.00 92.62 67 PHE A C 1
ATOM 471 O O . PHE A 1 67 ? 21.615 -3.710 -11.264 1.00 92.62 67 PHE A O 1
ATOM 478 N N . VAL A 1 68 ? 20.812 -2.210 -12.729 1.00 90.56 68 VAL A N 1
ATOM 479 C CA . VAL A 1 68 ? 19.843 -1.610 -11.798 1.00 90.56 68 VAL A CA 1
ATOM 480 C C . VAL A 1 68 ? 18.782 -2.631 -11.390 1.00 90.56 68 VAL A C 1
ATOM 482 O O . VAL A 1 68 ? 18.482 -2.749 -10.204 1.00 90.56 68 VAL A O 1
ATOM 485 N N . ALA A 1 69 ? 18.241 -3.408 -12.332 1.00 88.69 69 ALA A N 1
ATOM 486 C CA . ALA A 1 69 ? 17.262 -4.452 -12.041 1.00 88.69 69 ALA A CA 1
ATOM 487 C C . ALA A 1 69 ? 17.849 -5.572 -11.165 1.00 88.69 69 ALA A C 1
ATOM 489 O O . ALA A 1 69 ? 17.194 -6.010 -10.220 1.00 88.69 69 ALA A O 1
ATOM 490 N N . TRP A 1 70 ? 19.086 -6.002 -11.429 1.00 89.44 70 TRP A N 1
ATOM 491 C CA . TRP A 1 70 ? 19.792 -6.970 -10.587 1.00 89.44 70 TRP A CA 1
ATOM 492 C C . TRP A 1 70 ? 20.009 -6.419 -9.179 1.00 89.44 70 TRP A C 1
ATOM 494 O O . TRP A 1 70 ? 19.665 -7.079 -8.200 1.00 89.44 70 TRP A O 1
ATOM 504 N N . GLY A 1 71 ? 20.545 -5.201 -9.061 1.00 90.81 71 GLY A N 1
ATOM 505 C CA . GLY A 1 71 ? 20.762 -4.544 -7.772 1.00 90.81 71 GLY A CA 1
ATOM 506 C C . GLY A 1 71 ? 19.461 -4.415 -6.985 1.00 90.81 71 GLY A C 1
ATOM 507 O O . GLY A 1 71 ? 19.412 -4.754 -5.808 1.00 90.81 71 GLY A O 1
ATOM 508 N N . TYR A 1 72 ? 18.379 -4.035 -7.665 1.00 80.38 72 TYR A N 1
ATOM 509 C CA . TYR A 1 72 ? 17.035 -3.965 -7.109 1.00 80.38 72 TYR A CA 1
ATOM 510 C C . TYR A 1 72 ? 16.535 -5.313 -6.586 1.00 80.38 72 TYR A C 1
ATOM 512 O O . TYR A 1 72 ? 15.970 -5.347 -5.499 1.00 80.38 72 TYR A O 1
ATOM 520 N N . GLN A 1 73 ? 16.737 -6.409 -7.329 1.00 80.38 73 GLN A N 1
ATOM 521 C CA . GLN A 1 73 ? 16.398 -7.765 -6.880 1.00 80.38 73 GLN A CA 1
ATOM 522 C C . GLN A 1 73 ? 17.220 -8.174 -5.652 1.00 80.38 73 GLN A C 1
ATOM 524 O O . GLN A 1 73 ? 16.667 -8.735 -4.712 1.00 80.38 73 GLN A O 1
ATOM 529 N N . ALA A 1 74 ? 18.512 -7.840 -5.623 1.00 85.12 74 ALA A N 1
ATOM 530 C CA . ALA A 1 74 ? 19.404 -8.178 -4.515 1.00 85.12 74 ALA A CA 1
ATOM 531 C C . ALA A 1 74 ? 19.063 -7.439 -3.209 1.00 85.12 74 ALA A C 1
ATOM 533 O O . ALA A 1 74 ? 19.257 -7.992 -2.129 1.00 85.12 74 ALA A O 1
ATOM 534 N N . ILE A 1 75 ? 18.544 -6.208 -3.296 1.00 85.88 75 ILE A N 1
ATOM 535 C CA . ILE A 1 75 ? 18.121 -5.419 -2.126 1.00 85.88 75 ILE A CA 1
ATOM 536 C C . ILE A 1 75 ? 16.638 -5.590 -1.782 1.00 85.88 75 ILE A C 1
ATOM 538 O O . ILE A 1 75 ? 16.157 -4.923 -0.863 1.00 85.88 75 ILE A O 1
ATOM 542 N N . GLN A 1 76 ? 15.887 -6.435 -2.502 1.00 78.56 76 GLN A N 1
ATOM 543 C CA . GLN A 1 76 ? 14.505 -6.684 -2.109 1.00 78.56 76 GLN A CA 1
ATOM 544 C C . GLN A 1 76 ? 14.488 -7.337 -0.728 1.00 78.56 76 GLN A C 1
ATOM 546 O O . GLN A 1 76 ? 15.128 -8.375 -0.531 1.00 78.56 76 GLN A O 1
ATOM 551 N N . PRO A 1 77 ? 13.751 -6.762 0.237 1.00 75.94 77 PRO A N 1
ATOM 552 C CA . PRO A 1 77 ? 13.603 -7.407 1.522 1.00 75.94 77 PRO A CA 1
ATOM 553 C C . PRO A 1 77 ? 12.938 -8.776 1.308 1.00 75.94 77 PRO A C 1
ATOM 555 O O . PRO A 1 77 ? 12.029 -8.894 0.476 1.00 75.94 77 PRO A O 1
ATOM 558 N N . PRO A 1 78 ? 13.347 -9.813 2.059 1.00 76.19 78 PRO A N 1
ATOM 559 C CA . PRO A 1 78 ? 12.651 -11.090 2.054 1.00 76.19 78 PRO A CA 1
ATOM 560 C C . PRO A 1 78 ? 11.161 -10.874 2.321 1.00 76.19 78 PRO A C 1
ATOM 562 O O . PRO A 1 78 ? 10.791 -9.979 3.087 1.00 76.19 78 PRO A O 1
ATOM 565 N N . ALA A 1 79 ? 10.309 -11.711 1.722 1.00 72.88 79 ALA A N 1
ATOM 566 C CA . ALA A 1 79 ? 8.873 -11.653 1.968 1.00 72.88 79 ALA A CA 1
ATOM 567 C C . ALA A 1 79 ? 8.609 -11.642 3.483 1.00 72.88 79 ALA A C 1
ATOM 569 O O . ALA A 1 79 ? 9.044 -12.541 4.211 1.00 72.88 79 ALA A O 1
ATOM 570 N N . SER A 1 80 ? 7.938 -10.594 3.968 1.00 63.66 80 SER A N 1
ATOM 571 C CA . SER A 1 80 ? 7.696 -10.446 5.396 1.00 63.66 80 SER A CA 1
ATOM 572 C C . SER A 1 80 ? 6.812 -11.591 5.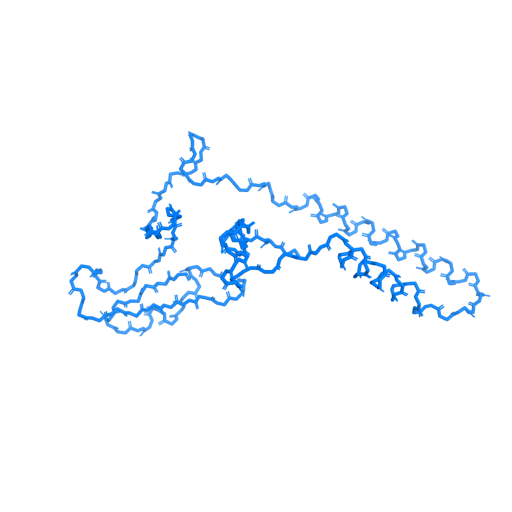884 1.00 63.66 80 SER A C 1
ATOM 574 O O . SER A 1 80 ? 5.805 -11.952 5.270 1.00 63.66 80 SER A O 1
ATOM 576 N N . LYS A 1 81 ? 7.206 -12.208 7.001 1.00 64.25 81 LYS A N 1
ATOM 577 C CA . LYS A 1 81 ? 6.387 -13.248 7.621 1.00 64.25 81 LYS A CA 1
ATOM 578 C C . LYS A 1 81 ? 5.106 -12.616 8.151 1.00 64.25 81 LYS A C 1
ATOM 580 O O . LYS A 1 81 ? 5.142 -11.602 8.845 1.00 64.25 81 LYS A O 1
ATOM 585 N N . ILE A 1 82 ? 3.980 -13.255 7.857 1.00 69.69 82 ILE A N 1
ATOM 586 C CA . ILE A 1 82 ? 2.675 -12.834 8.361 1.00 69.69 82 ILE A CA 1
ATOM 587 C C . ILE A 1 82 ? 2.682 -12.967 9.891 1.00 69.69 82 ILE A C 1
ATOM 589 O O . ILE A 1 82 ? 2.958 -14.045 10.427 1.00 69.69 82 ILE A O 1
ATOM 593 N N . CYS A 1 83 ? 2.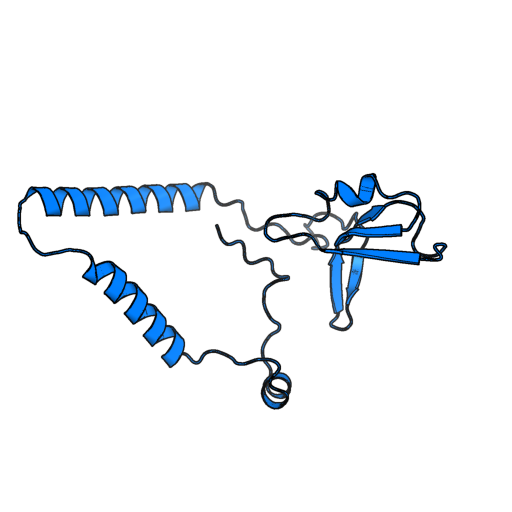382 -11.873 10.596 1.00 65.50 83 CYS A N 1
ATOM 594 C CA . CYS A 1 83 ? 2.209 -11.894 12.048 1.00 65.50 83 CYS A CA 1
ATOM 595 C C . CYS A 1 83 ? 1.127 -12.915 12.440 1.00 65.50 83 CYS A C 1
ATOM 597 O O . CYS A 1 83 ? 0.047 -12.916 11.851 1.00 65.50 83 CYS A O 1
ATOM 599 N N . GLY A 1 84 ? 1.389 -13.748 13.448 1.00 68.44 84 GLY A N 1
ATOM 600 C CA . GLY A 1 84 ? 0.465 -14.793 13.914 1.00 68.44 84 GLY A CA 1
ATOM 601 C C . GLY A 1 84 ? 0.578 -16.154 13.211 1.00 68.44 84 GLY A C 1
ATOM 602 O O . GLY A 1 84 ? -0.172 -17.063 13.548 1.00 68.44 84 GLY A O 1
ATOM 603 N N . SER A 1 85 ? 1.508 -16.325 12.265 1.00 75.38 85 SER A N 1
ATOM 604 C CA . SER A 1 85 ? 1.914 -17.652 11.768 1.00 75.38 85 SER A CA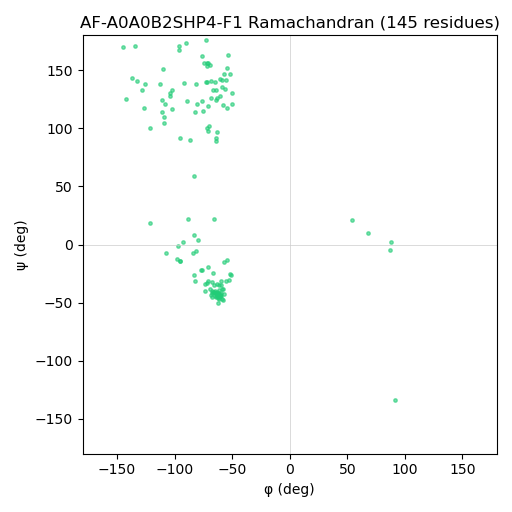 1
ATOM 605 C C . SER A 1 85 ? 2.695 -18.429 12.852 1.00 75.38 85 SER A C 1
ATOM 607 O O . SER A 1 85 ? 3.337 -17.771 13.672 1.00 75.38 85 SER A O 1
ATOM 609 N N . PRO A 1 86 ? 2.724 -19.784 12.864 1.00 74.56 86 PRO A N 1
ATOM 610 C CA . PRO A 1 86 ? 3.440 -20.582 13.875 1.00 74.56 86 PRO A CA 1
ATOM 611 C C . PRO A 1 86 ? 4.915 -20.200 14.109 1.00 74.56 86 PRO A C 1
ATOM 613 O O . PRO A 1 86 ? 5.422 -20.395 15.204 1.00 74.56 86 PRO A O 1
ATOM 616 N N . ASN A 1 87 ? 5.580 -19.610 13.105 1.00 71.00 87 ASN A N 1
ATOM 617 C CA . ASN A 1 87 ? 6.954 -19.077 13.176 1.00 71.00 87 ASN A CA 1
ATOM 618 C C . ASN A 1 87 ? 7.034 -17.566 12.847 1.00 71.00 87 ASN A C 1
ATOM 620 O O . ASN A 1 87 ? 8.083 -17.061 12.427 1.00 71.00 87 ASN A O 1
ATOM 624 N N . GLY A 1 88 ? 5.902 -16.862 12.915 1.00 67.19 88 GLY A N 1
ATOM 625 C CA . GLY A 1 88 ? 5.772 -15.426 12.670 1.00 67.19 88 GLY A CA 1
ATOM 626 C C . GLY A 1 88 ? 5.821 -14.618 13.966 1.00 67.19 88 GLY A C 1
ATOM 627 O O . GLY A 1 88 ? 5.706 -15.161 15.060 1.00 67.19 88 GLY A O 1
ATOM 628 N N . SER A 1 89 ? 5.977 -13.299 13.854 1.00 71.25 89 SER A N 1
ATOM 629 C CA . SER A 1 89 ? 5.924 -12.423 15.026 1.00 71.25 89 SER A CA 1
ATOM 630 C C . SER A 1 89 ? 4.530 -12.439 15.662 1.00 71.25 89 SER A C 1
ATOM 632 O O . SER A 1 89 ? 3.510 -12.447 14.962 1.00 71.25 89 SER A O 1
ATOM 634 N N . THR A 1 90 ? 4.480 -12.444 16.996 1.00 73.88 90 THR A N 1
ATOM 635 C CA . THR A 1 90 ? 3.221 -12.385 17.746 1.00 73.88 90 THR A CA 1
ATOM 636 C C . THR A 1 90 ? 2.455 -11.117 17.388 1.00 73.88 90 THR A C 1
ATOM 638 O O . THR A 1 90 ? 3.029 -10.042 17.202 1.00 73.88 90 THR A O 1
ATOM 641 N N . ILE A 1 91 ? 1.132 -11.229 17.289 1.00 76.31 91 ILE A N 1
ATOM 642 C CA . ILE A 1 91 ? 0.265 -10.076 17.062 1.00 76.31 91 ILE A CA 1
ATOM 643 C C . ILE A 1 91 ? 0.234 -9.243 18.350 1.00 76.31 91 ILE A C 1
ATOM 645 O O . ILE A 1 91 ? -0.469 -9.581 19.292 1.00 76.31 91 ILE A O 1
ATOM 649 N N . THR A 1 92 ? 1.010 -8.161 18.388 1.00 73.94 92 THR A N 1
ATOM 650 C CA . THR A 1 92 ? 1.121 -7.273 19.561 1.00 73.94 92 THR A CA 1
ATOM 651 C C . THR A 1 92 ? 0.203 -6.058 19.508 1.00 73.94 92 THR A C 1
ATOM 653 O O . THR A 1 92 ? 0.031 -5.376 20.511 1.00 73.94 92 THR A O 1
ATOM 656 N N . ALA A 1 93 ? -0.374 -5.751 18.347 1.00 77.62 93 ALA A N 1
ATOM 657 C CA . ALA A 1 93 ? -1.124 -4.520 18.154 1.00 77.62 93 ALA A CA 1
ATOM 658 C C . ALA A 1 93 ? -2.634 -4.757 18.007 1.00 77.62 93 ALA A C 1
ATOM 660 O O . ALA A 1 93 ? -3.018 -5.792 17.452 1.00 77.62 93 ALA A O 1
ATOM 661 N N . PRO A 1 94 ? -3.476 -3.780 18.407 1.00 82.44 94 PRO A N 1
ATOM 662 C CA . PRO A 1 94 ? -4.921 -3.853 18.230 1.00 82.44 94 PRO A CA 1
ATOM 663 C C . PRO A 1 94 ? -5.311 -4.083 16.770 1.00 82.44 94 PRO A C 1
ATOM 665 O O . PRO A 1 94 ? -4.691 -3.540 15.843 1.00 82.44 94 PRO A O 1
ATOM 668 N N . ARG A 1 95 ? -6.348 -4.900 16.567 1.00 85.00 95 ARG A N 1
ATOM 669 C CA . ARG A 1 95 ? -6.918 -5.173 15.248 1.00 85.00 95 ARG A CA 1
ATOM 670 C C . ARG A 1 95 ? -8.433 -5.168 15.299 1.00 85.00 95 ARG A C 1
ATOM 672 O O . ARG A 1 95 ? -9.028 -5.631 16.267 1.00 85.00 95 ARG A O 1
ATOM 679 N N . ILE A 1 96 ? -9.050 -4.665 14.237 1.00 86.44 96 ILE A N 1
ATOM 680 C CA . ILE A 1 96 ? -10.492 -4.760 14.030 1.00 86.44 96 ILE A CA 1
ATOM 681 C C . ILE A 1 96 ? -10.774 -5.834 12.983 1.00 86.44 96 ILE A C 1
ATOM 683 O O . ILE A 1 96 ? -10.180 -5.834 11.903 1.00 86.44 96 ILE A O 1
ATOM 687 N N . LYS A 1 97 ? -11.664 -6.770 13.319 1.00 86.44 97 LYS A N 1
ATOM 688 C CA . LYS A 1 97 ? -12.108 -7.805 12.388 1.00 86.44 97 LYS A CA 1
ATOM 689 C C . LYS A 1 97 ? -13.173 -7.219 11.463 1.00 86.44 97 LYS A C 1
ATOM 691 O O . LYS A 1 97 ? -14.199 -6.721 11.923 1.00 86.44 97 LYS A O 1
ATOM 696 N N . LEU A 1 98 ? -12.904 -7.254 10.166 1.00 82.94 98 LEU A N 1
ATOM 697 C CA . LEU A 1 98 ? -13.827 -6.868 9.107 1.00 82.94 98 LEU A CA 1
ATOM 698 C C . LEU A 1 98 ? -14.871 -7.975 8.891 1.00 82.94 98 LEU A C 1
ATOM 700 O O . LEU A 1 98 ? -14.678 -9.123 9.298 1.00 82.94 98 LEU A O 1
ATOM 704 N N . ARG A 1 99 ? -15.989 -7.634 8.236 1.00 82.62 99 ARG A N 1
ATOM 705 C CA . ARG A 1 99 ? -17.094 -8.580 7.972 1.00 82.62 99 ARG A CA 1
ATOM 706 C C . ARG A 1 99 ? -16.662 -9.786 7.135 1.00 82.62 99 ARG A C 1
ATOM 708 O O . ARG A 1 99 ? -17.176 -10.877 7.331 1.00 82.62 99 ARG A O 1
ATOM 715 N N . ASP A 1 100 ? -15.687 -9.591 6.255 1.00 80.62 100 ASP A N 1
ATOM 716 C CA . ASP A 1 100 ? -15.077 -10.635 5.423 1.00 80.62 100 ASP A CA 1
ATOM 717 C C . ASP A 1 100 ? -14.031 -11.492 6.169 1.00 80.62 100 ASP A C 1
ATOM 719 O O . ASP A 1 100 ? -13.377 -12.344 5.574 1.00 80.62 100 ASP A O 1
ATOM 723 N N . GLY A 1 101 ? -13.848 -11.268 7.475 1.00 78.75 101 GLY A N 1
ATOM 724 C CA . GLY A 1 101 ? -12.926 -12.014 8.324 1.00 78.75 101 GLY A CA 1
ATOM 725 C C . GLY A 1 101 ? -11.489 -11.488 8.348 1.00 78.75 101 GLY A C 1
ATOM 726 O O . GLY A 1 101 ? -10.692 -11.989 9.146 1.00 78.75 101 GLY A O 1
ATOM 727 N N . ARG A 1 102 ? -11.139 -10.472 7.546 1.00 79.50 102 ARG A N 1
ATOM 728 C CA . ARG A 1 102 ? -9.800 -9.857 7.563 1.00 79.50 102 ARG A CA 1
ATOM 729 C C . ARG A 1 102 ? -9.586 -9.022 8.828 1.00 79.50 102 ARG A C 1
ATOM 731 O O . ARG A 1 102 ? -10.532 -8.502 9.410 1.00 79.50 102 ARG A O 1
ATOM 738 N N . ASN A 1 103 ? -8.330 -8.865 9.248 1.00 81.69 103 ASN A N 1
ATOM 739 C CA . ASN A 1 103 ? -7.969 -8.072 10.426 1.00 81.69 103 ASN A CA 1
ATOM 740 C C . ASN A 1 103 ? -7.227 -6.803 10.012 1.00 81.69 103 ASN A C 1
ATOM 742 O O . ASN A 1 103 ? -6.097 -6.875 9.527 1.00 81.69 103 ASN A O 1
ATOM 746 N N . LEU A 1 104 ? -7.835 -5.645 10.245 1.00 83.31 104 LEU A N 1
ATOM 747 C CA . LEU A 1 104 ? -7.219 -4.352 9.977 1.00 83.31 104 LEU A CA 1
ATOM 748 C C . LEU A 1 104 ? -6.444 -3.891 11.215 1.00 83.31 104 LEU A C 1
ATOM 750 O O . LEU A 1 104 ? -6.990 -3.838 12.318 1.00 83.31 104 LEU A O 1
ATOM 754 N N . ALA A 1 105 ? -5.152 -3.615 11.037 1.00 85.62 105 ALA A N 1
ATOM 755 C CA . ALA A 1 105 ? -4.304 -3.070 12.090 1.00 85.62 105 ALA A CA 1
ATOM 756 C C . ALA A 1 105 ? -4.667 -1.606 12.324 1.00 85.62 105 ALA A C 1
ATOM 758 O O . ALA A 1 105 ? -4.870 -0.881 11.360 1.00 85.62 105 ALA A O 1
ATOM 759 N N . TYR A 1 106 ? -4.694 -1.163 13.576 1.00 85.88 106 TYR A N 1
ATOM 760 C CA . TYR A 1 106 ? -4.908 0.249 13.872 1.00 85.88 106 TYR A CA 1
ATOM 761 C C . TYR A 1 106 ? -4.107 0.678 15.101 1.00 85.88 106 TYR A C 1
ATOM 763 O O . TYR A 1 106 ? -3.496 -0.160 15.778 1.00 85.88 106 TYR A O 1
ATOM 771 N N . LYS A 1 107 ? -4.058 1.982 15.360 1.00 84.69 107 LYS A N 1
ATOM 772 C CA . LYS A 1 107 ? -3.498 2.569 16.579 1.00 84.69 107 LYS A CA 1
ATOM 773 C C . LYS A 1 107 ? -4.509 3.527 17.204 1.00 84.69 107 LYS A C 1
ATOM 775 O O . LYS A 1 107 ? -5.097 4.332 16.490 1.00 84.69 107 LYS A O 1
ATOM 780 N N . GLU A 1 108 ? -4.721 3.423 18.515 1.00 84.50 108 GLU A N 1
ATOM 781 C CA . GLU A 1 108 ? -5.554 4.375 19.264 1.00 84.50 108 GLU A CA 1
ATOM 782 C C . GLU A 1 108 ? -4.684 5.496 19.822 1.00 84.50 108 GLU A C 1
ATOM 784 O O . GLU A 1 108 ? -3.578 5.256 20.316 1.00 84.50 108 GLU A O 1
ATOM 789 N N . HIS A 1 109 ? -5.204 6.714 19.748 1.00 82.69 109 HIS A N 1
ATOM 790 C CA . HIS A 1 109 ? -4.673 7.883 20.429 1.00 82.69 109 HIS A CA 1
ATOM 791 C C . HIS A 1 109 ? -5.782 8.527 21.269 1.00 82.69 109 HIS A C 1
ATOM 793 O O . HIS A 1 109 ? -6.917 8.643 20.804 1.00 82.69 109 HIS A O 1
ATOM 799 N N . GLY A 1 110 ? -5.439 8.943 22.493 1.00 82.19 110 GLY A N 1
ATOM 800 C CA . GLY A 1 110 ? -6.367 9.571 23.434 1.00 82.19 110 GLY A CA 1
ATOM 801 C C . GLY A 1 110 ? -7.052 8.567 24.364 1.00 82.19 110 GLY A C 1
ATOM 802 O O . GLY A 1 110 ? -6.398 7.724 24.975 1.00 82.19 110 GLY A O 1
ATOM 803 N N . VAL A 1 111 ? -8.367 8.713 24.509 1.00 82.19 111 VAL A N 1
ATOM 804 C CA . VAL A 1 111 ? -9.215 7.895 25.391 1.00 82.19 111 VAL A CA 1
ATOM 805 C C . VAL A 1 111 ? -9.373 6.455 24.827 1.00 82.19 111 VAL A C 1
ATOM 807 O O . VAL A 1 111 ? -9.181 6.256 23.632 1.00 82.19 111 VAL A O 1
ATOM 810 N N . PRO A 1 112 ? -9.684 5.420 25.629 1.00 82.50 112 PRO A N 1
ATOM 811 C CA . PRO A 1 112 ? -9.988 4.072 25.118 1.00 82.50 112 PRO A CA 1
ATOM 812 C C . PRO A 1 112 ? -11.351 3.958 24.408 1.00 82.50 112 PRO A C 1
ATOM 814 O O . PRO A 1 112 ? -12.348 4.542 24.849 1.00 82.50 112 PRO A O 1
ATOM 817 N N . LYS A 1 113 ? -11.417 3.209 23.293 1.00 80.31 113 LYS A N 1
ATOM 818 C CA . LYS A 1 113 ? -12.587 3.131 22.379 1.00 80.31 113 LYS A CA 1
ATOM 819 C C . LYS A 1 113 ? -13.924 2.806 23.050 1.00 80.31 113 LYS A C 1
ATOM 821 O O . LYS A 1 113 ? -14.977 3.197 22.532 1.00 80.31 113 LYS A O 1
ATOM 826 N N . ASP A 1 114 ? -13.896 2.055 24.134 1.00 83.62 114 ASP A N 1
ATOM 827 C CA . ASP A 1 114 ? -15.048 1.623 24.919 1.00 83.62 114 ASP A CA 1
ATOM 828 C C . ASP A 1 114 ? -15.702 2.763 25.709 1.00 83.62 114 ASP A C 1
ATOM 830 O O . ASP A 1 114 ? -16.923 2.771 25.838 1.00 83.62 114 ASP A O 1
ATOM 834 N N . VAL A 1 115 ? -14.934 3.767 26.142 1.00 87.06 115 VAL A N 1
ATOM 835 C CA . VAL A 1 115 ? -15.444 4.863 26.987 1.00 87.06 115 VAL A CA 1
ATOM 836 C C . VAL A 1 115 ? -15.587 6.203 26.263 1.00 87.06 115 VAL A C 1
ATOM 838 O O . VAL A 1 115 ? -16.155 7.144 26.817 1.00 87.06 115 VAL A O 1
ATOM 841 N N . ALA A 1 116 ? -15.117 6.338 25.021 1.00 81.81 116 ALA A N 1
ATOM 842 C CA . ALA A 1 116 ? -15.260 7.616 24.330 1.00 81.81 116 ALA A CA 1
ATOM 843 C C . ALA A 1 116 ? -16.617 7.861 23.691 1.00 81.81 116 ALA A C 1
ATOM 845 O O . ALA A 1 116 ? -17.168 7.042 22.951 1.00 81.81 116 ALA A O 1
ATOM 846 N N . LYS A 1 117 ? -17.047 9.109 23.870 1.00 82.81 117 LYS A N 1
ATOM 847 C CA . LYS A 1 117 ? -18.265 9.679 23.301 1.00 82.81 117 LYS A CA 1
ATOM 848 C C . LYS A 1 117 ? -18.177 9.924 21.790 1.00 82.81 117 LYS A C 1
ATOM 850 O O . LYS A 1 117 ? -19.180 9.787 21.101 1.00 82.81 117 LYS A O 1
ATOM 855 N N . HIS A 1 118 ? -16.993 10.259 21.271 1.00 81.00 118 HIS A N 1
ATOM 856 C CA . HIS A 1 118 ? -16.768 10.529 19.846 1.00 81.00 118 HIS A CA 1
ATOM 857 C C . HIS A 1 118 ? -15.533 9.776 19.342 1.00 81.00 118 HIS A C 1
ATOM 859 O O . HIS A 1 118 ? -14.531 9.676 20.054 1.00 81.00 118 HIS A O 1
ATOM 865 N N . LYS A 1 119 ? -15.622 9.239 18.119 1.00 81.56 119 LYS A N 1
ATOM 866 C CA . LYS A 1 119 ? -14.592 8.404 17.484 1.00 81.56 119 LYS A CA 1
ATOM 867 C C . LYS A 1 119 ? -14.245 8.994 16.124 1.00 81.56 119 LYS A C 1
ATOM 869 O O . LYS A 1 119 ? -15.107 9.060 15.253 1.00 81.56 119 LYS A O 1
ATOM 874 N N . ILE A 1 120 ? -12.997 9.406 15.951 1.00 83.12 120 ILE A N 1
ATOM 875 C CA . ILE A 1 120 ? -12.459 9.914 14.689 1.00 83.12 120 ILE A CA 1
ATOM 876 C C . ILE A 1 120 ? -11.620 8.804 14.062 1.00 83.12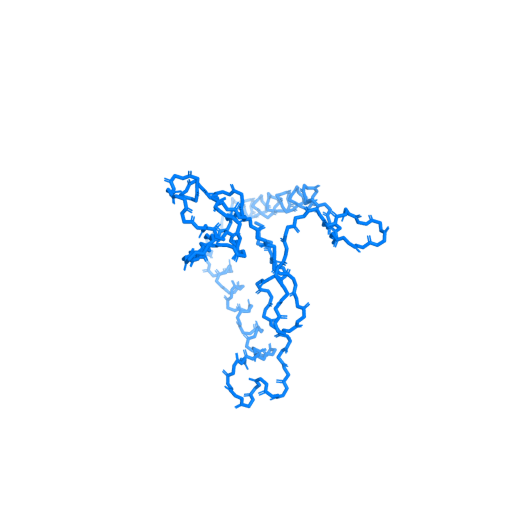 120 ILE A C 1
ATOM 878 O O . ILE A 1 120 ? -10.812 8.181 14.748 1.00 83.12 120 ILE A O 1
ATOM 882 N N . ILE A 1 121 ? -11.811 8.546 12.769 1.00 84.81 121 ILE A N 1
ATOM 883 C CA . ILE A 1 121 ? -10.995 7.595 12.009 1.00 84.81 121 ILE A CA 1
ATOM 884 C C . ILE A 1 121 ? -10.108 8.397 11.063 1.00 84.81 121 ILE A C 1
ATOM 886 O O . ILE A 1 121 ? -10.616 9.144 10.229 1.00 84.81 121 ILE A O 1
ATOM 890 N N . PHE A 1 122 ? -8.795 8.239 11.192 1.00 82.94 122 PHE A N 1
ATOM 891 C CA . PHE A 1 122 ? -7.825 8.790 10.258 1.00 82.94 122 PHE A CA 1
ATOM 892 C C . PHE A 1 122 ? -7.298 7.670 9.365 1.00 82.94 122 PHE A C 1
ATOM 894 O O . PHE A 1 122 ? -6.872 6.629 9.863 1.00 82.94 122 PHE A O 1
ATOM 901 N N . VAL A 1 123 ? -7.314 7.906 8.056 1.00 83.56 123 VAL A N 1
ATOM 902 C CA . VAL A 1 123 ? -6.781 6.992 7.043 1.00 83.56 123 VAL A CA 1
ATOM 903 C C . VAL A 1 123 ? -5.541 7.634 6.440 1.00 83.56 123 VAL A C 1
ATOM 905 O O . VAL A 1 123 ? -5.602 8.774 5.975 1.00 83.56 123 VAL A O 1
ATOM 908 N N . HIS A 1 124 ? -4.414 6.929 6.471 1.00 81.31 124 HIS A N 1
ATOM 909 C CA . HIS A 1 124 ? -3.166 7.449 5.924 1.00 81.31 124 HIS A CA 1
ATOM 910 C C . HIS A 1 124 ? -3.136 7.445 4.387 1.00 81.31 124 HIS A C 1
ATOM 912 O O . HIS A 1 124 ? -3.831 6.677 3.721 1.00 81.31 124 HIS A O 1
ATOM 918 N N . GLY A 1 125 ? -2.306 8.324 3.820 1.00 77.81 125 GLY A N 1
ATOM 919 C CA . GLY A 1 125 ? -2.081 8.402 2.376 1.00 77.81 125 GLY A CA 1
ATOM 920 C C . GLY A 1 125 ? -1.248 7.237 1.832 1.00 77.81 125 GLY A C 1
ATOM 921 O O . GLY A 1 125 ? -0.752 6.392 2.579 1.00 77.81 125 GLY A O 1
ATOM 922 N N . PHE A 1 126 ? -1.081 7.197 0.511 1.00 76.25 126 PHE A N 1
ATOM 923 C CA . PHE A 1 126 ? -0.205 6.231 -0.155 1.00 76.25 126 PHE A CA 1
ATOM 924 C C . PHE A 1 126 ? 1.244 6.360 0.359 1.00 76.25 126 PHE A C 1
ATOM 926 O O . PHE A 1 126 ? 1.735 7.476 0.497 1.00 76.25 126 PHE A O 1
ATOM 933 N N . ASP A 1 127 ? 1.894 5.225 0.640 1.00 74.88 127 ASP A N 1
ATOM 934 C CA . ASP A 1 127 ? 3.256 5.109 1.212 1.00 74.88 127 ASP A CA 1
ATOM 935 C C . ASP A 1 127 ? 3.439 5.584 2.673 1.00 74.88 127 ASP A C 1
ATOM 937 O O . ASP A 1 127 ? 4.555 5.638 3.180 1.00 74.88 127 ASP A O 1
ATOM 941 N N . ALA A 1 128 ? 2.350 5.879 3.390 1.00 77.62 128 ALA A N 1
ATOM 942 C CA . ALA A 1 128 ? 2.379 6.110 4.838 1.00 77.62 128 ALA A CA 1
ATOM 943 C C . ALA A 1 128 ? 2.008 4.838 5.622 1.00 77.62 128 ALA A C 1
ATOM 945 O O . ALA A 1 128 ? 1.570 3.836 5.050 1.00 77.62 128 ALA A O 1
ATOM 946 N N . CYS A 1 129 ? 2.171 4.865 6.944 1.00 78.38 129 CYS A N 1
ATOM 947 C CA . CYS A 1 129 ? 1.739 3.779 7.818 1.00 78.38 129 CYS A CA 1
ATOM 948 C C . CYS A 1 129 ? 0.997 4.281 9.052 1.00 78.38 129 CYS A C 1
ATOM 950 O O . CYS A 1 129 ? 1.042 5.463 9.393 1.00 78.38 129 CYS A O 1
ATOM 952 N N . ARG A 1 130 ? 0.396 3.345 9.804 1.00 77.62 130 ARG A N 1
ATOM 953 C CA . ARG A 1 130 ? -0.374 3.662 11.015 1.00 77.62 130 ARG A CA 1
ATOM 954 C C . ARG A 1 130 ? 0.363 4.483 12.099 1.00 77.62 130 ARG A C 1
ATOM 956 O O . ARG A 1 130 ? -0.219 4.896 13.103 1.00 77.62 130 ARG A O 1
ATOM 963 N N . HIS A 1 131 ? 1.685 4.588 11.978 1.00 78.75 131 HIS A N 1
ATOM 964 C CA . HIS A 1 131 ? 2.570 5.254 12.926 1.00 78.75 131 HIS A CA 1
ATOM 965 C C . HIS A 1 131 ? 2.924 6.695 12.514 1.00 78.75 131 HIS A C 1
ATOM 967 O O . HIS A 1 131 ? 3.367 7.453 13.380 1.00 78.75 131 HIS A O 1
ATOM 973 N N . ASP A 1 132 ? 2.624 7.109 11.277 1.00 71.00 132 ASP A N 1
ATOM 974 C CA . ASP A 1 132 ? 2.990 8.419 10.694 1.00 71.00 132 ASP A CA 1
ATOM 975 C C . ASP A 1 132 ? 1.949 9.520 10.972 1.00 71.00 132 ASP A C 1
ATOM 977 O O . ASP A 1 132 ? 1.847 10.559 10.322 1.00 71.00 132 ASP A O 1
ATOM 981 N N . ALA A 1 133 ? 1.163 9.288 12.014 1.00 68.25 133 ALA A N 1
ATOM 982 C CA . ALA A 1 133 ? -0.001 10.039 12.430 1.00 68.25 133 ALA A CA 1
ATOM 983 C C . ALA A 1 133 ? 0.309 11.280 13.275 1.00 68.25 133 ALA A C 1
ATOM 985 O O . ALA A 1 133 ? -0.146 11.365 14.418 1.00 68.25 133 ALA A O 1
ATOM 986 N N . TYR A 1 134 ? 1.081 12.251 12.782 1.00 67.06 134 TYR A N 1
ATOM 987 C CA . TYR A 1 134 ? 1.404 13.421 13.617 1.00 67.06 134 TYR A CA 1
ATOM 988 C C . TYR A 1 134 ? 0.145 14.181 14.076 1.00 67.06 134 TYR A C 1
ATOM 990 O O . TYR A 1 134 ? 0.033 14.554 15.241 1.00 67.06 134 TYR A O 1
ATOM 998 N N . VAL A 1 135 ? -0.852 14.292 13.193 1.00 65.88 135 VAL A N 1
ATOM 999 C CA . VAL A 1 135 ? -2.152 14.925 13.480 1.00 65.88 135 VAL A CA 1
ATOM 1000 C C . VAL A 1 135 ? -2.919 14.207 14.601 1.00 65.88 135 VAL A C 1
ATOM 1002 O O . VAL A 1 135 ? -3.566 14.854 15.418 1.00 65.88 135 VAL A O 1
ATOM 1005 N N . ALA A 1 136 ? -2.812 12.878 14.707 1.00 65.75 136 ALA A N 1
ATOM 1006 C CA . ALA A 1 136 ? -3.487 12.119 15.764 1.00 65.75 136 ALA A CA 1
ATOM 1007 C C . ALA A 1 136 ? -2.864 12.340 17.154 1.00 65.75 136 ALA A C 1
ATOM 1009 O O . ALA A 1 136 ? -3.516 12.079 18.160 1.00 65.75 136 ALA A O 1
ATOM 1010 N N . LYS A 1 137 ? -1.613 12.818 17.223 1.00 67.06 137 LYS A N 1
ATOM 1011 C CA . LYS A 1 137 ? -0.938 13.145 18.489 1.00 67.06 137 LYS A CA 1
ATOM 1012 C C . LYS A 1 137 ? -1.302 14.534 19.013 1.00 67.06 137 LYS A C 1
ATOM 1014 O O . LYS A 1 137 ? -1.184 14.762 20.211 1.00 67.06 137 LYS A O 1
ATOM 1019 N N . THR A 1 138 ? -1.692 15.454 18.132 1.00 66.00 138 THR A N 1
ATOM 1020 C CA . THR A 1 138 ? -1.988 16.852 18.485 1.00 66.00 138 THR A CA 1
ATOM 1021 C C . THR A 1 138 ? -3.471 17.111 18.745 1.00 66.00 138 THR A C 1
ATOM 1023 O O . THR A 1 138 ? -3.818 18.137 19.327 1.00 66.00 138 THR A O 1
ATOM 1026 N N . LEU A 1 139 ? -4.355 16.190 18.356 1.00 64.88 139 LEU A N 1
ATOM 1027 C CA . LEU A 1 139 ? -5.776 16.249 18.688 1.00 64.88 139 LEU A CA 1
ATOM 1028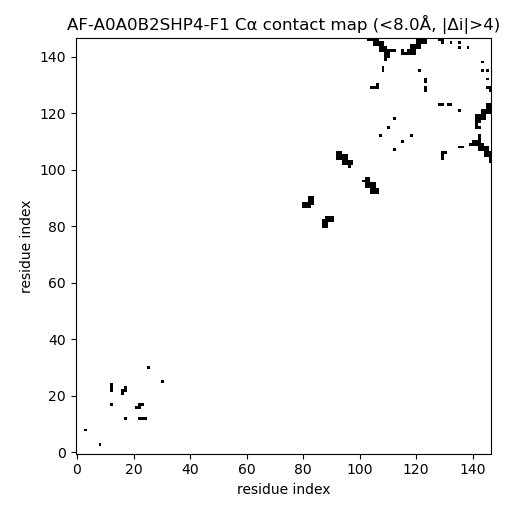 C C . LEU A 1 139 ? -5.991 15.957 20.192 1.00 64.88 139 LEU A C 1
ATOM 1030 O O . LEU A 1 139 ? -5.639 14.893 20.696 1.00 64.88 139 LEU A O 1
ATOM 1034 N N . SER A 1 140 ? -6.568 16.938 20.900 1.00 57.44 140 SER A N 1
ATOM 1035 C CA . SER A 1 140 ? -7.104 16.869 22.281 1.00 57.44 140 SER A CA 1
ATOM 1036 C C . SER A 1 140 ? -8.120 15.703 22.432 1.00 57.44 140 SER A C 1
ATOM 1038 O O . SER A 1 140 ? -8.617 15.261 21.400 1.00 57.44 140 SER A O 1
ATOM 1040 N N . PRO A 1 141 ? -8.496 15.218 23.647 1.00 60.03 141 PRO A N 1
ATOM 1041 C CA . PRO A 1 141 ? -8.697 13.810 24.080 1.00 60.03 141 PRO A CA 1
ATOM 1042 C C . PRO A 1 141 ? -9.846 12.999 23.434 1.00 60.03 141 PRO A C 1
ATOM 1044 O O . PRO A 1 141 ? -10.327 12.014 23.991 1.00 60.03 141 PRO A O 1
ATOM 1047 N N . VAL A 1 142 ? -10.314 13.386 22.259 1.00 57.28 142 VAL A N 1
ATOM 1048 C CA . VAL A 1 142 ? -11.170 12.582 21.395 1.00 57.28 142 VAL A CA 1
ATOM 1049 C C . VAL A 1 142 ? -10.361 11.404 20.865 1.00 57.28 142 VAL A C 1
ATOM 1051 O O . VAL A 1 142 ? -9.187 11.539 20.529 1.00 57.28 142 VAL A O 1
ATOM 1054 N N . ILE A 1 143 ? -10.984 10.234 20.779 1.00 66.06 143 ILE A N 1
ATOM 1055 C CA . ILE A 1 143 ? -10.300 9.061 20.240 1.00 66.06 143 ILE A CA 1
ATOM 1056 C C . ILE A 1 143 ? -10.049 9.251 18.770 1.00 66.06 143 ILE A C 1
ATOM 1058 O O . ILE A 1 143 ? -10.996 9.419 17.996 1.00 66.06 143 ILE A O 1
ATOM 1062 N N . VAL A 1 144 ? -8.786 9.102 18.396 1.00 69.62 144 VAL A N 1
ATOM 1063 C CA . VAL A 1 144 ? -8.378 8.978 17.006 1.00 69.62 144 VAL A CA 1
ATOM 1064 C C . VAL A 1 144 ? -7.924 7.543 16.771 1.00 69.62 144 VAL A C 1
ATOM 1066 O O . VAL A 1 144 ? -6.895 7.102 17.285 1.00 69.62 144 VAL A O 1
ATOM 1069 N N . LEU A 1 145 ? -8.723 6.802 16.006 1.00 70.50 145 LEU A N 1
ATOM 1070 C CA . LEU A 1 145 ? -8.339 5.522 15.428 1.00 70.50 145 LEU A CA 1
ATOM 1071 C C . LEU A 1 145 ? -7.558 5.810 14.152 1.00 70.50 145 LEU A C 1
ATOM 1073 O O . LEU A 1 145 ? -8.113 6.341 13.193 1.00 70.50 145 LEU A O 1
ATOM 1077 N N . TYR A 1 146 ? -6.280 5.464 14.143 1.00 71.88 146 TYR A N 1
ATOM 1078 C CA . TYR A 1 146 ? -5.429 5.625 12.977 1.00 71.88 146 TYR A CA 1
ATOM 1079 C C . TYR A 1 146 ? -5.244 4.274 12.290 1.00 71.88 146 TYR A C 1
ATOM 1081 O O . TYR A 1 146 ? -4.721 3.330 12.898 1.00 71.88 146 TYR A O 1
ATOM 1089 N N . LEU A 1 147 ? -5.735 4.197 11.056 1.00 67.81 147 LEU A N 1
ATOM 1090 C CA . LEU A 1 147 ? -5.675 3.037 10.170 1.00 67.81 147 LEU A CA 1
ATOM 1091 C C . LEU A 1 147 ? -4.447 3.145 9.278 1.00 67.81 147 LEU A C 1
ATOM 1093 O O . LEU A 1 147 ? -4.298 4.221 8.657 1.00 67.81 147 LEU A O 1
#

Radius of gyration: 23.81 Å; Cα contacts (8 Å, |Δi|>4): 112; chains: 1; bounding box: 51×38×65 Å